Protein AF-A0A2D4PY45-F1 (afdb_monomer)

Structure (mmCIF, N/CA/C/O backbone):
data_AF-A0A2D4PY45-F1
#
_entry.id   AF-A0A2D4PY45-F1
#
loop_
_atom_site.group_PDB
_atom_site.id
_atom_site.type_symbol
_atom_site.label_atom_id
_atom_site.label_alt_id
_atom_site.label_comp_id
_atom_site.label_asym_id
_atom_site.label_entity_id
_atom_site.label_seq_id
_atom_site.pdbx_PDB_ins_code
_atom_site.Cartn_x
_atom_site.Cartn_y
_atom_site.Cartn_z
_atom_site.occupancy
_atom_site.B_iso_or_equiv
_atom_site.auth_seq_id
_atom_site.auth_comp_id
_atom_site.auth_asym_id
_atom_site.auth_atom_id
_atom_site.pdbx_PDB_model_num
ATOM 1 N N . ASN A 1 1 ? 11.231 24.209 23.387 1.00 45.59 1 ASN A N 1
ATOM 2 C CA . ASN A 1 1 ? 11.045 22.761 23.624 1.00 45.59 1 ASN A CA 1
ATOM 3 C C . ASN A 1 1 ? 9.564 22.475 23.765 1.00 45.59 1 ASN A C 1
ATOM 5 O O . ASN A 1 1 ? 9.036 22.602 24.857 1.00 45.59 1 ASN A O 1
ATOM 9 N N . GLY A 1 2 ? 8.871 22.221 22.654 1.00 57.28 2 GLY A N 1
ATOM 10 C CA . GLY A 1 2 ? 7.459 21.846 22.702 1.00 57.28 2 GLY A CA 1
ATOM 11 C C . GLY A 1 2 ? 7.360 20.362 23.017 1.00 57.28 2 GLY A C 1
ATOM 12 O O . GLY A 1 2 ? 7.650 19.548 22.144 1.00 57.28 2 GLY A O 1
ATOM 13 N N . GLU A 1 3 ? 7.011 20.011 24.252 1.00 57.41 3 GLU A N 1
ATOM 14 C CA . GLU A 1 3 ? 6.613 18.643 24.577 1.00 57.41 3 GLU A CA 1
ATOM 15 C C . GLU A 1 3 ? 5.430 18.253 23.690 1.00 57.41 3 GLU A C 1
ATOM 17 O O . GLU A 1 3 ? 4.360 18.866 23.728 1.00 57.41 3 GLU A O 1
ATOM 22 N N . ALA A 1 4 ? 5.627 17.242 22.849 1.00 71.75 4 ALA A N 1
ATOM 23 C CA . ALA A 1 4 ? 4.538 16.653 22.097 1.00 71.75 4 ALA A CA 1
ATOM 24 C C . ALA A 1 4 ? 3.629 15.900 23.080 1.00 71.75 4 ALA A C 1
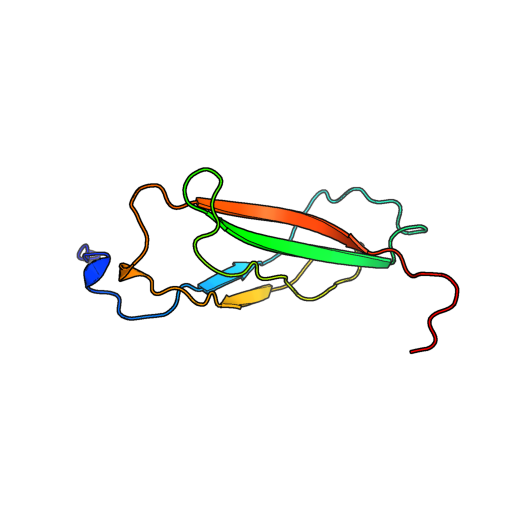ATOM 26 O O . ALA A 1 4 ? 3.960 14.807 23.533 1.00 71.75 4 ALA A O 1
ATOM 27 N N . SER A 1 5 ? 2.486 16.497 23.423 1.00 87.06 5 SER A N 1
ATOM 28 C CA . SER A 1 5 ? 1.434 15.827 24.189 1.00 87.06 5 SER A CA 1
ATOM 29 C C . SER A 1 5 ? 0.930 14.601 23.418 1.00 87.06 5 SER A C 1
ATOM 31 O O . SER A 1 5 ? 0.559 14.704 22.243 1.00 87.06 5 SER A O 1
ATOM 33 N N . ALA A 1 6 ? 0.937 13.433 24.066 1.00 91.62 6 ALA A N 1
ATOM 34 C CA . ALA A 1 6 ? 0.417 12.202 23.482 1.00 91.62 6 ALA A CA 1
ATOM 35 C C . ALA A 1 6 ? -1.102 12.312 23.262 1.00 91.62 6 ALA A C 1
ATOM 37 O O . ALA A 1 6 ? -1.839 12.752 24.143 1.00 91.62 6 ALA A O 1
ATOM 38 N N . LYS A 1 7 ? -1.579 11.886 22.087 1.00 94.00 7 LYS A N 1
ATOM 39 C CA . LYS A 1 7 ? -3.006 11.869 21.734 1.00 94.00 7 LYS A CA 1
ATOM 40 C C . LYS A 1 7 ? -3.494 10.438 21.542 1.00 94.00 7 LYS A C 1
ATOM 42 O O . LYS A 1 7 ? -2.776 9.606 20.993 1.00 94.00 7 LYS A O 1
ATOM 47 N N . SER A 1 8 ? -4.731 10.173 21.961 1.00 96.31 8 SER A N 1
ATOM 48 C CA . SER A 1 8 ? -5.404 8.902 21.679 1.00 96.31 8 SER A CA 1
ATOM 49 C C . SER A 1 8 ? -5.666 8.750 20.180 1.00 96.31 8 SER A C 1
ATOM 51 O O . SER A 1 8 ? -6.063 9.713 19.522 1.00 96.31 8 SER A O 1
ATOM 53 N N . LEU A 1 9 ? -5.508 7.530 19.658 1.00 97.38 9 LEU A N 1
ATOM 54 C CA . LEU A 1 9 ? -5.867 7.180 18.280 1.00 97.38 9 LEU A CA 1
ATOM 55 C C . LEU A 1 9 ? -7.339 7.512 17.983 1.00 97.38 9 LEU A C 1
ATOM 57 O O . LEU A 1 9 ? -7.652 8.039 16.919 1.00 97.38 9 LEU A O 1
ATOM 61 N N . TRP A 1 10 ? -8.225 7.288 18.959 1.00 97.75 10 TRP A N 1
ATOM 62 C CA . TRP A 1 10 ? -9.660 7.560 18.840 1.00 97.75 10 TRP A CA 1
ATOM 63 C C . TRP A 1 10 ? -10.011 9.047 18.728 1.00 97.75 10 TRP A C 1
ATOM 65 O O . TRP A 1 10 ? -11.129 9.383 18.356 1.00 97.75 10 TRP A O 1
ATOM 75 N N . ALA A 1 11 ? -9.068 9.952 19.005 1.00 97.56 11 ALA A N 1
ATOM 76 C CA . ALA A 1 11 ? -9.268 11.386 18.805 1.00 97.56 11 ALA A CA 1
ATOM 77 C C . ALA A 1 11 ? -8.981 11.841 17.357 1.00 97.56 11 ALA A C 1
ATOM 79 O O . ALA A 1 11 ? -9.134 13.022 17.045 1.00 97.56 11 ALA A O 1
ATOM 80 N N . ILE A 1 12 ? -8.525 10.942 16.475 1.00 97.38 12 ILE A N 1
ATOM 81 C CA . ILE A 1 12 ? -8.109 11.269 15.105 1.00 97.38 12 ILE A CA 1
ATOM 82 C C . ILE A 1 12 ? -9.238 10.936 14.124 1.00 97.38 12 ILE A C 1
ATOM 84 O O . ILE A 1 12 ? -9.340 9.816 13.631 1.00 97.38 12 ILE A O 1
ATOM 88 N N . ASN A 1 13 ? -10.067 11.933 13.807 1.00 97.62 13 ASN A N 1
ATOM 89 C CA . ASN A 1 13 ? -11.147 11.806 12.826 1.00 97.62 13 ASN A CA 1
ATOM 90 C C . ASN A 1 13 ? -10.656 12.113 11.399 1.00 97.62 13 ASN A C 1
ATOM 92 O O . ASN A 1 13 ? -10.857 13.209 10.875 1.00 97.62 13 ASN A O 1
ATOM 96 N N . SER A 1 14 ? -9.954 11.160 10.787 1.00 97.94 14 SER A N 1
ATOM 97 C CA . SER A 1 14 ? -9.488 11.266 9.401 1.00 97.94 14 SER A CA 1
ATOM 98 C C . SER A 1 14 ? -9.351 9.896 8.748 1.00 97.94 14 SER A C 1
ATOM 100 O O . SER A 1 14 ? -9.111 8.905 9.437 1.00 97.94 14 SER A O 1
ATOM 102 N N . HIS A 1 15 ? -9.400 9.860 7.418 1.00 98.12 15 HIS A N 1
ATOM 103 C CA . HIS A 1 15 ? -9.039 8.670 6.649 1.00 98.12 15 HIS A CA 1
ATOM 104 C C . HIS A 1 15 ? -7.549 8.354 6.789 1.00 98.12 15 HIS A C 1
ATOM 106 O O . HIS A 1 15 ? -6.704 9.254 6.870 1.00 98.12 15 HIS A O 1
ATOM 112 N N . LEU A 1 16 ? -7.224 7.064 6.804 1.00 98.62 16 LEU A N 1
ATOM 113 C CA . LEU A 1 16 ? -5.852 6.597 6.755 1.00 98.62 16 LEU A CA 1
ATOM 114 C C . LEU A 1 16 ? -5.243 6.966 5.400 1.00 98.62 16 LEU A C 1
ATOM 116 O O . LEU A 1 16 ? -5.799 6.682 4.339 1.00 98.62 16 LEU A O 1
ATOM 120 N N . ARG A 1 17 ? -4.054 7.568 5.440 1.00 98.50 17 ARG A N 1
ATOM 121 C CA . ARG A 1 17 ? -3.247 7.833 4.251 1.00 98.50 17 ARG A CA 1
ATOM 122 C C . ARG A 1 17 ? -1.794 7.456 4.485 1.00 98.50 17 ARG A C 1
ATOM 124 O O . ARG A 1 17 ? -1.248 7.717 5.555 1.00 98.50 17 ARG A O 1
ATOM 131 N N . ILE A 1 18 ? -1.158 6.869 3.477 1.00 98.81 18 ILE A N 1
ATOM 132 C CA . ILE A 1 18 ? 0.245 6.438 3.533 1.00 98.81 18 ILE A CA 1
ATOM 133 C C . ILE A 1 18 ? 0.946 6.925 2.272 1.00 98.81 18 ILE A C 1
ATOM 135 O O . ILE A 1 18 ? 0.436 6.742 1.169 1.00 98.81 18 ILE A O 1
ATOM 139 N N . LYS A 1 19 ? 2.114 7.559 2.428 1.00 98.75 19 LYS A N 1
ATOM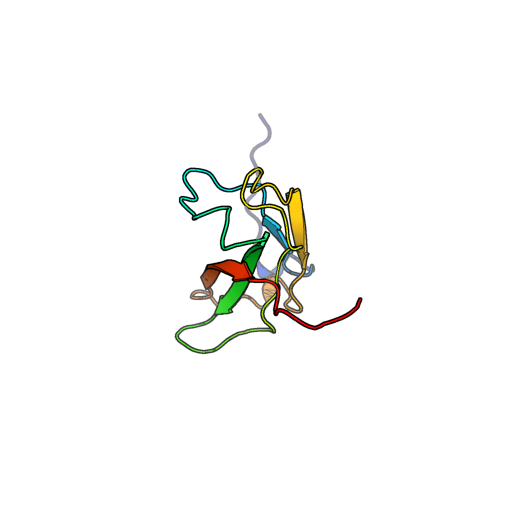 140 C CA . LYS A 1 19 ? 2.884 8.076 1.297 1.00 98.75 19 LYS A CA 1
ATOM 141 C C . LYS A 1 19 ? 3.924 7.064 0.831 1.00 98.75 19 LYS A C 1
ATOM 143 O O . LYS A 1 19 ? 4.810 6.701 1.602 1.00 98.75 19 LYS A O 1
ATOM 148 N N . ILE A 1 20 ? 3.862 6.667 -0.436 1.00 98.81 20 ILE A N 1
ATOM 149 C CA . ILE A 1 20 ? 4.901 5.855 -1.074 1.00 98.81 20 ILE A CA 1
ATOM 150 C C . ILE A 1 20 ? 5.886 6.797 -1.765 1.00 98.81 20 ILE A C 1
ATOM 152 O O . ILE A 1 20 ? 5.529 7.521 -2.693 1.00 98.81 20 ILE A O 1
ATOM 156 N N . LEU A 1 21 ? 7.132 6.826 -1.287 1.00 98.69 21 LEU A N 1
ATOM 157 C CA . LEU A 1 21 ? 8.155 7.754 -1.776 1.00 98.69 21 LEU A CA 1
ATOM 158 C C . LEU A 1 21 ? 8.891 7.190 -2.994 1.00 98.69 21 LEU A C 1
ATOM 160 O O . LEU A 1 21 ? 8.655 7.622 -4.123 1.00 98.69 21 LEU A O 1
ATOM 164 N N . CYS A 1 22 ? 9.784 6.233 -2.766 1.00 98.25 22 CYS A N 1
ATOM 165 C CA . CYS A 1 22 ? 10.611 5.593 -3.779 1.00 98.25 22 CYS A CA 1
ATOM 166 C C . CYS A 1 22 ? 11.081 4.213 -3.305 1.00 98.25 22 CYS A C 1
ATOM 168 O O . CYS A 1 22 ? 10.926 3.870 -2.133 1.00 98.25 22 CYS A O 1
ATOM 170 N N . ALA A 1 23 ? 11.674 3.445 -4.216 1.00 97.81 23 ALA A N 1
ATOM 171 C CA . ALA A 1 23 ? 12.388 2.216 -3.900 1.00 97.81 23 ALA A CA 1
ATOM 172 C C . ALA A 1 23 ? 13.824 2.283 -4.432 1.00 97.81 23 ALA A C 1
ATOM 174 O O . ALA A 1 23 ? 14.122 3.003 -5.383 1.00 97.81 23 ALA A O 1
ATOM 175 N N . THR A 1 24 ? 14.724 1.525 -3.822 1.00 95.69 24 THR A N 1
ATOM 176 C CA . THR A 1 24 ? 16.101 1.329 -4.287 1.00 95.69 24 THR A CA 1
ATOM 177 C C . THR A 1 24 ? 16.359 -0.165 -4.452 1.00 95.69 24 THR A C 1
ATOM 179 O O . THR A 1 24 ? 15.594 -0.984 -3.947 1.00 95.69 24 THR A O 1
ATOM 182 N N . TYR A 1 25 ? 17.408 -0.525 -5.196 1.00 94.19 25 TYR A N 1
ATOM 183 C CA . TYR A 1 25 ? 17.802 -1.925 -5.415 1.00 94.19 25 TYR A CA 1
ATOM 184 C C . TYR A 1 25 ? 16.705 -2.807 -6.049 1.00 94.19 25 TYR A C 1
ATOM 186 O O . TYR A 1 25 ? 16.618 -4.006 -5.789 1.00 94.19 25 TYR A O 1
ATOM 194 N N . VAL A 1 26 ? 15.874 -2.218 -6.918 1.00 92.19 26 VAL A N 1
ATOM 195 C CA . VAL A 1 26 ? 14.873 -2.945 -7.712 1.00 92.19 26 VAL A CA 1
ATOM 196 C C . VAL A 1 26 ? 15.549 -3.506 -8.964 1.00 92.19 26 VAL A C 1
ATOM 198 O O . VAL A 1 26 ? 15.642 -2.839 -9.993 1.00 92.19 26 VAL A O 1
ATOM 201 N N . ASN A 1 27 ? 16.048 -4.737 -8.866 1.00 89.25 27 ASN A N 1
ATOM 202 C CA . ASN A 1 27 ? 16.741 -5.407 -9.965 1.00 89.25 27 ASN A CA 1
ATOM 203 C C . ASN A 1 27 ? 15.732 -6.093 -10.891 1.00 89.25 27 ASN A C 1
ATOM 205 O O . ASN A 1 27 ? 15.212 -7.162 -10.576 1.00 89.25 27 ASN A O 1
ATOM 209 N N . VAL A 1 28 ? 15.457 -5.478 -12.040 1.00 86.56 28 VAL A N 1
ATOM 210 C CA . VAL A 1 28 ? 14.559 -6.025 -13.063 1.00 86.56 28 VAL A CA 1
ATOM 211 C C . VAL A 1 28 ? 15.207 -5.976 -14.442 1.00 86.56 28 VAL A C 1
ATOM 213 O O . VAL A 1 28 ? 15.976 -5.064 -14.746 1.00 86.56 28 VAL A O 1
ATOM 216 N N . ASN A 1 29 ? 14.880 -6.942 -15.305 1.00 85.44 29 ASN A N 1
ATOM 217 C CA . ASN A 1 29 ? 15.277 -6.873 -16.708 1.00 85.44 29 ASN A CA 1
ATOM 218 C C . ASN A 1 29 ? 14.428 -5.814 -17.428 1.00 85.44 29 ASN A C 1
ATOM 220 O O . ASN A 1 29 ? 13.278 -6.069 -17.785 1.00 85.44 29 ASN A O 1
ATOM 224 N N . ILE A 1 30 ? 15.005 -4.633 -17.660 1.00 80.06 30 ILE A N 1
ATOM 225 C CA . ILE A 1 30 ? 14.320 -3.487 -18.281 1.00 80.06 30 ILE A CA 1
ATOM 226 C C . ILE A 1 30 ? 13.832 -3.756 -19.713 1.00 80.06 30 ILE A C 1
ATOM 228 O O . ILE A 1 30 ? 12.993 -3.026 -20.221 1.00 80.06 30 ILE A O 1
ATOM 232 N N . ARG A 1 31 ? 14.330 -4.809 -20.378 1.00 80.50 31 ARG A N 1
ATOM 233 C CA . ARG A 1 31 ? 13.840 -5.217 -21.706 1.00 80.50 31 ARG A CA 1
ATOM 234 C C . ARG A 1 31 ? 12.489 -5.935 -21.651 1.00 80.50 31 ARG A C 1
ATOM 236 O O . ARG A 1 31 ? 11.805 -6.009 -22.665 1.00 80.50 31 ARG A O 1
ATOM 243 N N . ASP A 1 32 ? 12.139 -6.494 -20.494 1.00 81.19 32 ASP A N 1
ATOM 244 C CA . ASP A 1 32 ? 10.952 -7.330 -20.297 1.00 81.19 32 ASP A CA 1
ATOM 245 C C . ASP A 1 32 ? 9.859 -6.664 -19.458 1.00 81.19 32 ASP A C 1
ATOM 247 O O . ASP A 1 32 ? 8.720 -7.136 -19.470 1.00 81.19 32 ASP A O 1
ATOM 251 N N . ILE A 1 33 ? 10.204 -5.628 -18.691 1.00 81.50 33 ILE A N 1
ATOM 252 C CA . ILE A 1 33 ? 9.316 -4.962 -17.738 1.00 81.50 33 ILE A CA 1
ATOM 253 C C . ILE A 1 33 ? 9.243 -3.483 -18.091 1.00 81.50 33 ILE A C 1
ATOM 255 O O . ILE A 1 33 ? 10.224 -2.758 -17.945 1.00 81.50 33 ILE A O 1
ATOM 259 N N . ASP A 1 34 ? 8.053 -3.040 -18.489 1.00 82.31 34 ASP A N 1
ATOM 260 C CA . ASP A 1 34 ? 7.841 -1.658 -18.916 1.00 82.31 34 ASP A CA 1
ATOM 261 C C . ASP A 1 34 ? 7.644 -0.733 -17.715 1.00 82.31 34 ASP A C 1
ATOM 263 O O . ASP A 1 34 ? 8.218 0.355 -17.632 1.00 82.31 34 ASP A O 1
ATOM 267 N N . LYS A 1 35 ? 6.806 -1.157 -16.762 1.00 93.38 35 LYS A N 1
ATOM 268 C CA . LYS A 1 35 ? 6.448 -0.353 -15.593 1.00 93.38 35 LYS A CA 1
ATOM 269 C C . LYS A 1 35 ? 6.336 -1.208 -14.339 1.00 93.38 35 LYS A C 1
ATOM 271 O O . LYS A 1 35 ? 6.023 -2.397 -14.393 1.00 93.38 35 LYS A O 1
ATOM 276 N N . ILE A 1 36 ? 6.542 -0.569 -13.199 1.00 96.56 36 ILE A N 1
ATOM 277 C CA . ILE A 1 36 ? 6.350 -1.132 -11.864 1.00 96.56 36 ILE A CA 1
ATOM 278 C C . ILE A 1 36 ? 5.400 -0.249 -11.057 1.00 96.56 36 ILE A C 1
ATOM 280 O O . ILE A 1 36 ? 5.248 0.940 -11.332 1.00 96.56 36 ILE A O 1
ATOM 284 N N . TYR A 1 37 ? 4.766 -0.824 -10.047 1.00 98.19 37 TYR A N 1
ATOM 285 C CA . TYR A 1 37 ? 3.941 -0.103 -9.081 1.00 98.19 37 TYR A CA 1
ATOM 286 C C . TYR A 1 37 ? 4.050 -0.777 -7.713 1.00 98.19 37 TYR A 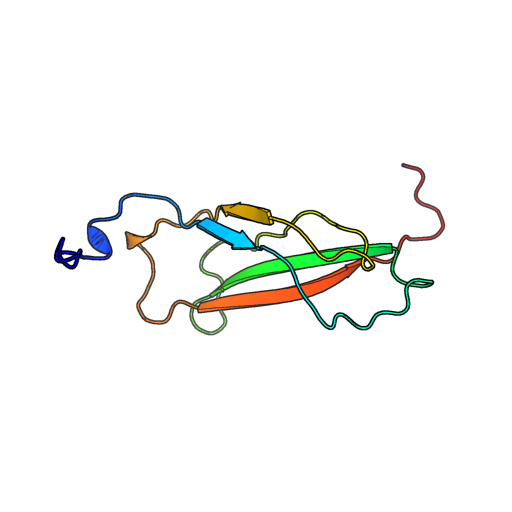C 1
ATOM 288 O O . TYR A 1 37 ? 4.530 -1.906 -7.609 1.00 98.19 37 TYR A O 1
ATOM 296 N N . VAL A 1 38 ? 3.612 -0.094 -6.662 1.00 98.75 38 VAL A N 1
ATOM 297 C CA . VAL A 1 38 ? 3.493 -0.671 -5.323 1.00 98.75 38 VAL A CA 1
ATOM 298 C C . VAL A 1 38 ? 2.026 -0.994 -5.085 1.00 98.75 38 VAL A C 1
ATOM 300 O O . VAL A 1 38 ? 1.182 -0.102 -5.130 1.00 98.75 38 VAL A O 1
ATOM 303 N N . ARG A 1 39 ? 1.726 -2.272 -4.845 1.00 98.75 39 ARG A N 1
ATOM 304 C CA . ARG A 1 39 ? 0.427 -2.711 -4.327 1.00 98.75 39 ARG A CA 1
ATOM 305 C C . ARG A 1 39 ? 0.469 -2.652 -2.812 1.00 98.75 39 ARG A C 1
ATOM 307 O O . ARG A 1 39 ? 1.406 -3.193 -2.226 1.00 98.75 39 ARG A O 1
ATOM 314 N N . THR A 1 40 ? -0.530 -2.044 -2.189 1.00 98.88 40 THR A N 1
ATOM 315 C CA . THR A 1 40 ? -0.665 -1.972 -0.733 1.00 98.88 40 THR A CA 1
ATOM 316 C C . THR A 1 40 ? -2.042 -2.444 -0.281 1.00 98.8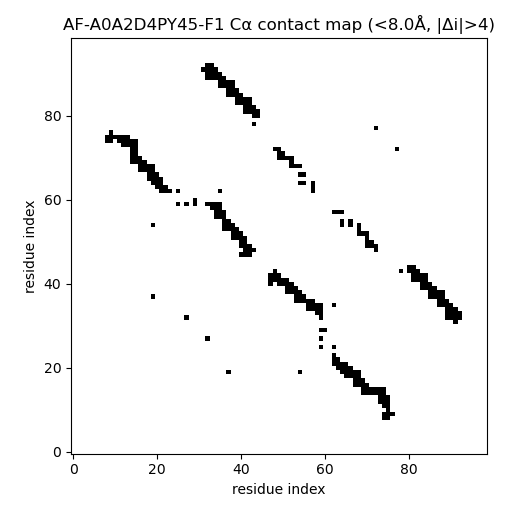8 40 THR A C 1
ATOM 318 O O . THR A 1 40 ? -3.019 -2.413 -1.028 1.00 98.88 40 THR A O 1
ATOM 321 N N . GLY A 1 41 ? -2.136 -2.884 0.967 1.00 98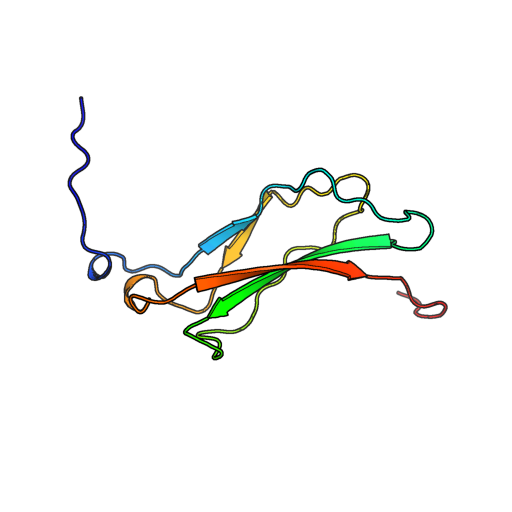.75 41 GLY A N 1
ATOM 322 C CA . GLY A 1 41 ? -3.405 -3.152 1.627 1.00 98.75 41 GLY A CA 1
ATOM 323 C C . GLY A 1 41 ? -3.247 -3.156 3.139 1.00 98.75 41 GLY A C 1
ATOM 324 O O . GLY A 1 41 ? -2.153 -3.393 3.657 1.00 98.75 41 GLY A O 1
ATOM 325 N N . ILE A 1 42 ? -4.342 -2.883 3.840 1.00 98.81 42 ILE A N 1
ATOM 326 C CA . ILE A 1 42 ? -4.397 -2.906 5.302 1.00 98.81 42 ILE A CA 1
ATOM 327 C C . ILE A 1 42 ? -5.084 -4.200 5.725 1.00 98.81 42 ILE A C 1
ATOM 329 O O . ILE A 1 42 ? -6.196 -4.473 5.283 1.00 98.81 42 ILE A O 1
ATOM 333 N N . TYR A 1 43 ? -4.422 -4.997 6.561 1.00 98.81 43 TYR A N 1
ATOM 334 C CA . TYR A 1 43 ? -4.869 -6.341 6.929 1.00 98.81 43 TYR A CA 1
ATOM 335 C C . TYR A 1 43 ? -4.921 -6.539 8.440 1.00 98.81 43 TYR A C 1
ATOM 337 O O . TYR A 1 43 ? -4.094 -6.001 9.179 1.00 98.81 43 TYR A O 1
ATOM 345 N N . HIS A 1 44 ? -5.826 -7.405 8.885 1.00 98.56 44 HIS A N 1
ATOM 346 C CA . HIS A 1 44 ? -5.839 -7.979 10.226 1.00 98.56 44 HIS A CA 1
ATOM 347 C C . HIS A 1 44 ? -5.790 -9.505 10.113 1.00 98.56 44 HIS A C 1
ATOM 349 O O . HIS A 1 44 ? -6.732 -10.146 9.652 1.00 98.56 44 HIS A O 1
ATOM 355 N N . GLY A 1 45 ? -4.660 -10.107 10.492 1.00 97.44 45 GLY A N 1
ATOM 356 C CA . GLY A 1 45 ? -4.408 -11.502 10.126 1.00 97.44 45 GLY A CA 1
ATOM 357 C C . GLY A 1 45 ? -4.376 -11.660 8.600 1.00 97.44 45 GLY A C 1
ATOM 358 O O . GLY A 1 45 ? -3.644 -10.922 7.937 1.00 97.44 45 GLY A O 1
ATOM 359 N N . GLY A 1 46 ? -5.133 -12.615 8.060 1.00 97.56 46 GLY A N 1
ATOM 360 C CA . GLY A 1 46 ? -5.256 -12.848 6.614 1.00 97.56 46 GLY A CA 1
ATOM 361 C C . GLY A 1 46 ? -6.315 -11.994 5.910 1.00 97.56 46 GLY A C 1
ATOM 362 O O . GLY A 1 46 ? -6.323 -11.954 4.685 1.00 97.56 46 GLY A O 1
ATOM 363 N N . GLU A 1 47 ? -7.164 -11.288 6.661 1.00 98.38 47 GLU A N 1
ATOM 364 C CA . GLU A 1 47 ? -8.327 -10.586 6.113 1.00 98.38 47 GLU A CA 1
ATOM 365 C C . GLU A 1 47 ? -8.016 -9.106 5.832 1.00 98.38 47 GLU A C 1
ATOM 367 O O . GLU A 1 47 ? -7.427 -8.432 6.692 1.00 98.38 47 GLU A O 1
ATOM 372 N N . PRO A 1 48 ? -8.386 -8.572 4.654 1.00 98.31 48 PRO A N 1
ATOM 373 C CA . PRO A 1 48 ? -8.266 -7.149 4.366 1.00 98.31 48 PRO A CA 1
ATOM 374 C C . PRO A 1 48 ? -9.307 -6.347 5.161 1.00 98.31 48 PRO A C 1
ATOM 376 O O . PRO A 1 48 ? -10.463 -6.741 5.269 1.00 98.31 48 PRO A O 1
ATOM 379 N N . LEU A 1 49 ? -8.901 -5.196 5.698 1.00 98.50 49 LEU A N 1
ATOM 380 C CA . LEU A 1 49 ? -9.792 -4.262 6.403 1.00 98.50 49 LEU A CA 1
ATOM 381 C C . LEU A 1 49 ? -10.458 -3.246 5.459 1.00 98.50 49 LEU A C 1
ATOM 383 O O . LEU A 1 49 ? -11.440 -2.617 5.831 1.00 98.50 49 LEU A O 1
ATOM 387 N N . CYS A 1 50 ? -9.904 -3.067 4.260 1.00 98.19 50 CYS A N 1
ATOM 388 C CA . CYS A 1 50 ? -10.418 -2.224 3.180 1.00 98.19 50 CYS A CA 1
ATOM 389 C C . CYS A 1 50 ? -9.814 -2.683 1.840 1.00 98.19 50 CYS A C 1
ATOM 391 O O . CYS A 1 50 ? -8.914 -3.535 1.811 1.00 98.19 50 CYS A O 1
ATOM 393 N N . ASP A 1 51 ? -10.285 -2.106 0.733 1.00 98.50 51 ASP A N 1
ATOM 394 C CA . ASP A 1 51 ? -9.753 -2.400 -0.595 1.00 98.50 51 ASP A CA 1
ATOM 395 C C . ASP A 1 51 ? -8.250 -2.107 -0.697 1.00 98.50 51 ASP A C 1
ATOM 397 O O . ASP A 1 51 ? -7.695 -1.193 -0.081 1.00 98.50 51 ASP A O 1
ATOM 401 N N . ASN A 1 52 ? -7.557 -2.918 -1.496 1.00 98.56 52 ASN A N 1
ATOM 402 C CA . ASN A 1 52 ? -6.147 -2.685 -1.783 1.00 98.56 52 ASN A CA 1
ATOM 403 C C . ASN A 1 52 ? -5.987 -1.456 -2.677 1.00 98.56 52 ASN A C 1
ATOM 405 O O . ASN A 1 52 ? -6.725 -1.278 -3.645 1.00 98.56 52 ASN A O 1
ATOM 409 N N . VAL A 1 53 ? -4.952 -0.668 -2.406 1.00 98.75 53 VAL A N 1
ATOM 410 C CA . VAL A 1 53 ? -4.654 0.552 -3.151 1.00 98.75 53 VAL A CA 1
ATOM 411 C C . VAL A 1 53 ? -3.322 0.365 -3.868 1.00 98.75 53 VAL A C 1
ATOM 413 O O . VAL A 1 53 ? -2.365 -0.177 -3.319 1.00 98.75 53 VAL A O 1
ATOM 416 N N . ASN A 1 54 ? -3.258 0.772 -5.130 1.00 98.75 54 ASN A N 1
ATOM 417 C CA . ASN A 1 54 ? -2.032 0.718 -5.919 1.00 98.75 54 ASN A CA 1
ATOM 418 C C . ASN A 1 54 ? -1.513 2.133 -6.140 1.00 98.75 54 ASN A C 1
ATOM 420 O O . ASN A 1 54 ? -2.304 3.051 -6.340 1.00 98.75 54 ASN A O 1
ATOM 424 N N . THR A 1 55 ? -0.195 2.287 -6.185 1.00 98.81 55 THR A N 1
ATOM 425 C CA . THR A 1 55 ? 0.405 3.502 -6.737 1.00 98.81 55 THR A CA 1
ATOM 426 C C . THR A 1 55 ? 0.273 3.557 -8.259 1.00 98.81 55 THR A C 1
ATOM 428 O O . THR A 1 55 ? -0.020 2.559 -8.930 1.00 98.81 55 THR A O 1
ATOM 431 N N . GLN A 1 56 ? 0.579 4.723 -8.823 1.00 98.06 56 GLN A N 1
ATOM 432 C CA . GLN A 1 56 ? 0.789 4.889 -10.254 1.00 98.06 56 GLN A CA 1
ATOM 433 C C . GLN A 1 56 ? 1.891 3.959 -10.776 1.00 98.06 56 GLN A C 1
ATOM 435 O O . GLN A 1 56 ? 2.879 3.641 -10.105 1.00 98.06 56 GLN A O 1
ATOM 440 N N . ARG A 1 57 ? 1.743 3.546 -12.035 1.00 97.44 57 ARG A N 1
ATOM 441 C CA . ARG A 1 57 ? 2.760 2.761 -12.738 1.00 97.44 57 ARG A CA 1
ATOM 442 C C . ARG A 1 57 ? 3.888 3.680 -13.202 1.00 97.44 57 ARG A C 1
ATOM 444 O O . ARG A 1 57 ? 3.648 4.575 -14.009 1.00 97.44 57 ARG A O 1
ATOM 451 N N . VAL A 1 58 ? 5.113 3.415 -12.759 1.00 96.06 58 VAL A N 1
ATOM 452 C CA . VAL A 1 58 ? 6.311 4.203 -13.096 1.00 96.06 58 VAL A CA 1
ATOM 453 C C . VAL A 1 58 ? 7.348 3.345 -13.826 1.00 96.06 58 VAL A C 1
ATOM 455 O O . VAL A 1 58 ? 7.339 2.121 -13.663 1.00 96.06 58 VAL A O 1
ATOM 458 N N . PRO A 1 59 ? 8.243 3.935 -14.637 1.00 93.69 59 PRO A N 1
ATOM 459 C CA . PRO A 1 59 ? 9.340 3.195 -15.256 1.00 93.69 59 PRO A CA 1
ATOM 460 C C . PRO A 1 59 ? 10.245 2.556 -14.201 1.00 93.69 59 PRO A C 1
ATOM 462 O O . PRO A 1 59 ? 10.587 3.187 -13.199 1.00 93.69 59 PRO A O 1
ATOM 465 N N . CYS A 1 60 ? 10.698 1.324 -14.433 1.00 92.06 60 CYS A N 1
ATOM 466 C CA . CYS A 1 60 ? 11.551 0.631 -13.466 1.00 92.06 60 CYS A CA 1
ATOM 467 C C . CYS A 1 60 ? 12.952 1.243 -13.308 1.00 92.06 60 CYS A C 1
ATOM 469 O O . CYS A 1 60 ? 13.598 1.019 -12.290 1.00 92.06 60 CYS A O 1
ATOM 471 N N . SER A 1 61 ? 13.408 2.041 -14.279 1.00 91.62 61 SER A N 1
ATOM 472 C CA . SER A 1 61 ? 14.654 2.813 -14.195 1.00 91.62 61 SER A CA 1
ATOM 473 C C . SER A 1 61 ? 14.583 3.981 -13.205 1.00 91.62 61 SER A C 1
ATOM 475 O O . SER A 1 61 ? 15.624 4.465 -12.767 1.00 91.62 61 SER A O 1
ATOM 477 N N . ASN A 1 62 ? 13.379 4.436 -12.838 1.00 94.44 62 ASN A N 1
ATOM 478 C CA . ASN A 1 62 ? 13.169 5.517 -11.877 1.00 94.44 62 ASN A CA 1
ATOM 479 C C . ASN A 1 62 ? 11.996 5.189 -10.927 1.00 94.44 62 ASN A C 1
ATOM 481 O O . ASN A 1 62 ? 10.916 5.769 -11.063 1.00 94.44 62 ASN A O 1
ATOM 485 N N . PRO A 1 63 ? 12.188 4.263 -9.966 1.00 96.44 63 PRO A N 1
ATOM 486 C CA . PRO A 1 63 ? 11.170 3.803 -9.012 1.00 96.44 63 PRO A CA 1
ATOM 487 C C . PRO A 1 63 ? 10.809 4.883 -7.970 1.00 96.44 63 PRO A C 1
ATOM 489 O O . PRO A 1 63 ? 11.134 4.770 -6.785 1.00 96.44 63 PRO A O 1
ATOM 492 N N . ARG A 1 64 ? 10.165 5.968 -8.404 1.00 98.12 64 ARG A N 1
ATOM 493 C CA . ARG A 1 64 ? 9.740 7.100 -7.569 1.00 98.12 64 ARG A CA 1
ATOM 494 C C . ARG A 1 64 ? 8.263 7.390 -7.803 1.00 98.12 64 ARG A C 1
ATOM 496 O O . ARG A 1 64 ? 7.869 7.636 -8.935 1.00 98.12 64 ARG A O 1
ATOM 503 N N . TRP A 1 65 ? 7.483 7.413 -6.727 1.00 98.56 65 TRP A N 1
ATOM 504 C CA . TRP A 1 65 ? 6.038 7.666 -6.755 1.00 98.56 65 TRP A CA 1
ATOM 505 C C . TRP A 1 65 ? 5.684 9.000 -6.106 1.00 98.56 65 TRP A C 1
ATOM 507 O O . TRP A 1 65 ? 4.950 9.791 -6.685 1.00 98.56 65 TRP A O 1
ATOM 517 N N . ASN A 1 66 ? 6.243 9.279 -4.922 1.00 98.38 66 ASN A N 1
ATOM 518 C CA . ASN A 1 66 ? 5.906 10.455 -4.113 1.00 98.38 66 ASN A CA 1
ATOM 519 C C . ASN A 1 66 ? 4.382 10.658 -3.944 1.00 98.38 66 ASN A C 1
ATOM 521 O O . ASN A 1 66 ? 3.891 11.786 -3.906 1.00 98.38 66 ASN A O 1
ATOM 525 N N . GLU A 1 67 ? 3.645 9.558 -3.820 1.00 98.69 67 GLU A N 1
ATOM 526 C CA . GLU A 1 67 ? 2.188 9.508 -3.933 1.00 98.69 67 GLU A CA 1
ATOM 527 C C . GLU A 1 67 ? 1.552 9.230 -2.570 1.00 98.69 67 GLU A C 1
ATOM 529 O O . GLU A 1 67 ? 2.000 8.340 -1.845 1.00 98.69 67 GLU A O 1
ATOM 534 N N . TRP A 1 68 ? 0.518 9.994 -2.210 1.00 98.75 68 TRP A N 1
ATOM 535 C CA . TRP A 1 68 ? -0.328 9.693 -1.055 1.00 98.75 68 TRP A CA 1
ATOM 536 C C . TRP A 1 68 ? -1.423 8.714 -1.469 1.00 98.75 68 TRP A C 1
ATOM 538 O O . TRP A 1 68 ? -2.289 9.069 -2.261 1.00 98.75 68 TRP A O 1
ATOM 548 N N . LEU A 1 69 ? -1.404 7.513 -0.895 1.00 98.81 69 LEU A N 1
ATOM 549 C CA . LEU A 1 69 ? -2.485 6.544 -1.027 1.00 98.81 69 LEU A CA 1
ATOM 550 C C . LEU A 1 69 ? -3.489 6.772 0.099 1.00 98.81 69 LEU A C 1
ATOM 552 O O . LEU A 1 69 ? -3.099 6.744 1.270 1.00 98.81 69 LEU A O 1
ATOM 556 N N . GLN A 1 70 ? -4.749 7.009 -0.255 1.00 98.50 70 GLN A N 1
ATOM 557 C CA . GLN A 1 70 ? -5.865 7.083 0.683 1.00 98.50 70 GLN A CA 1
ATOM 558 C C . GLN A 1 70 ? -6.564 5.728 0.739 1.00 98.50 70 GLN A C 1
ATOM 560 O O . GLN A 1 70 ? -6.817 5.125 -0.300 1.00 98.50 70 GLN A O 1
ATOM 565 N N . TYR A 1 71 ? -6.862 5.267 1.949 1.00 98.56 71 TYR A N 1
ATOM 566 C CA . TYR A 1 71 ? -7.603 4.038 2.192 1.00 98.56 71 TYR A CA 1
ATOM 567 C C . TYR A 1 71 ? -8.996 4.403 2.697 1.00 98.56 71 TYR A C 1
ATOM 569 O O . TYR A 1 71 ? -9.133 5.320 3.511 1.00 98.56 71 TYR A O 1
ATOM 577 N N . GLU A 1 72 ? -10.008 3.658 2.258 1.00 97.56 72 GLU A N 1
ATOM 578 C CA . GLU A 1 72 ? -11.387 3.758 2.750 1.00 97.56 72 GLU A CA 1
ATOM 579 C C . GLU A 1 72 ? -11.491 3.133 4.154 1.00 97.56 72 GLU A C 1
ATOM 581 O O . GLU A 1 72 ? -12.121 2.102 4.371 1.00 97.56 72 GLU A O 1
ATOM 586 N N . MET A 1 73 ? -10.760 3.719 5.105 1.00 96.88 73 MET A N 1
ATOM 587 C CA . MET A 1 73 ? -10.675 3.309 6.501 1.00 96.88 73 MET A CA 1
ATOM 588 C C . MET A 1 73 ? -10.326 4.521 7.364 1.00 96.88 73 MET A C 1
ATOM 590 O O . MET A 1 73 ? -9.367 5.245 7.075 1.00 96.88 73 MET A O 1
ATOM 594 N N . LEU A 1 74 ? -11.069 4.737 8.447 1.00 98.31 74 LEU A N 1
ATOM 595 C CA . LEU A 1 74 ? -10.779 5.805 9.397 1.00 98.31 74 LEU A CA 1
ATOM 596 C C . LEU A 1 74 ? -9.682 5.377 10.372 1.00 98.31 74 LEU A C 1
ATOM 598 O O . LEU A 1 74 ? -9.563 4.215 10.754 1.00 98.31 74 LEU A O 1
ATOM 602 N N . VAL A 1 75 ? -8.853 6.336 10.784 1.00 98.44 75 VAL A N 1
ATOM 603 C CA . VAL A 1 75 ? -7.706 6.074 11.668 1.00 98.44 75 VAL A CA 1
ATOM 604 C C . VAL A 1 75 ? -8.152 5.511 13.019 1.00 98.44 75 VAL A C 1
ATOM 606 O O . VAL A 1 75 ? -7.486 4.629 13.560 1.00 98.44 75 VAL A O 1
ATOM 609 N N . TYR A 1 76 ? -9.276 5.984 13.556 1.00 98.00 76 TYR A N 1
ATOM 610 C CA . TYR A 1 76 ? -9.794 5.513 14.839 1.00 98.00 76 TYR A CA 1
ATOM 611 C C . TYR A 1 76 ? -10.353 4.080 14.796 1.00 98.00 76 TYR A C 1
ATOM 613 O O . TYR A 1 76 ? -10.450 3.459 15.853 1.00 98.00 76 TYR A O 1
ATOM 621 N N . ASP A 1 77 ? -10.660 3.546 13.607 1.00 98.19 77 ASP A N 1
ATOM 622 C CA . ASP A 1 77 ? -11.162 2.179 13.410 1.00 98.19 77 ASP A CA 1
ATOM 623 C C . A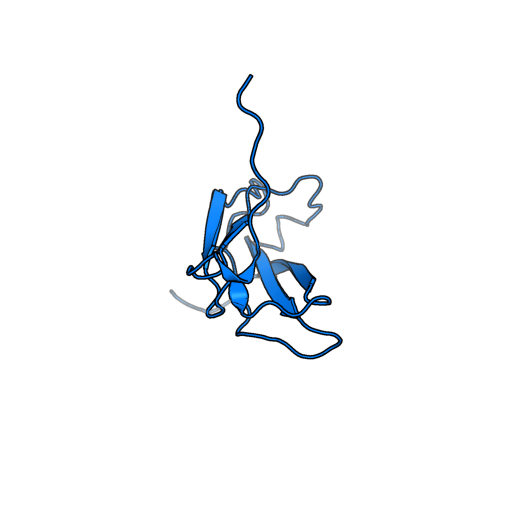SP A 1 77 ? -10.036 1.140 13.286 1.00 98.19 77 ASP A C 1
ATOM 625 O O . ASP A 1 77 ? -10.302 -0.055 13.155 1.00 98.19 77 ASP A O 1
ATOM 629 N N . LEU A 1 78 ? -8.763 1.558 13.314 1.00 98.31 78 LEU A N 1
ATOM 630 C CA . LEU A 1 78 ? -7.634 0.636 13.190 1.00 98.31 78 LEU A CA 1
ATOM 631 C C . LEU A 1 78 ? -7.558 -0.316 14.397 1.00 98.31 78 LEU A C 1
ATOM 633 O O . LEU A 1 78 ? -7.261 0.127 15.514 1.00 98.31 78 LEU A O 1
ATOM 637 N N . PRO A 1 79 ? -7.735 -1.638 14.202 1.00 98.19 79 PRO A N 1
ATOM 638 C CA . PRO A 1 79 ? -7.554 -2.593 15.281 1.00 98.19 79 PRO A CA 1
ATOM 639 C C . PRO A 1 79 ? -6.079 -2.673 15.680 1.00 98.19 79 PRO A C 1
ATOM 641 O O . PRO A 1 79 ? -5.169 -2.448 14.878 1.00 98.19 79 PRO A O 1
ATOM 644 N N . ARG A 1 80 ? -5.820 -3.080 16.927 1.00 98.12 80 ARG A N 1
ATOM 645 C CA . ARG A 1 80 ? -4.467 -3.095 17.508 1.00 98.12 80 ARG A CA 1
ATOM 646 C C . ARG A 1 80 ? -3.441 -3.907 16.702 1.00 98.12 80 ARG A C 1
ATOM 648 O O . ARG A 1 80 ? -2.253 -3.587 16.764 1.00 98.12 80 ARG A O 1
ATOM 655 N N . ALA A 1 81 ? -3.882 -4.941 15.986 1.00 98.38 81 ALA A N 1
ATOM 656 C CA . ALA A 1 81 ? -3.043 -5.818 15.168 1.00 98.38 81 ALA A CA 1
ATOM 657 C C . ALA A 1 81 ? -3.161 -5.554 13.650 1.00 98.38 81 ALA A C 1
ATOM 659 O O . ALA A 1 81 ? -2.789 -6.417 12.852 1.00 98.38 81 ALA A O 1
ATOM 660 N N . ALA A 1 82 ? -3.676 -4.389 13.236 1.00 98.56 82 ALA A N 1
ATOM 661 C CA . ALA A 1 82 ? -3.667 -3.974 11.835 1.00 98.56 82 ALA A CA 1
ATOM 662 C C . ALA A 1 82 ? -2.231 -3.876 11.293 1.00 98.56 82 ALA A C 1
ATOM 664 O O . ALA A 1 82 ? -1.316 -3.419 11.982 1.00 98.56 82 ALA A O 1
ATOM 665 N N . ARG A 1 83 ? -2.032 -4.292 10.042 1.00 98.69 83 ARG A N 1
ATOM 666 C CA . ARG A 1 83 ? -0.736 -4.284 9.357 1.00 98.69 83 ARG A CA 1
ATOM 667 C C . ARG A 1 83 ? -0.875 -3.683 7.968 1.00 98.69 83 ARG A C 1
ATOM 669 O O . ARG A 1 83 ? -1.814 -4.002 7.246 1.00 98.69 83 ARG A O 1
ATOM 676 N N . LEU A 1 84 ? 0.107 -2.876 7.578 1.00 98.81 84 LEU A N 1
ATOM 677 C CA . LEU A 1 84 ? 0.344 -2.549 6.177 1.00 98.81 84 LEU A CA 1
ATOM 678 C C . LEU A 1 84 ? 1.047 -3.737 5.511 1.00 98.81 84 LEU A C 1
ATOM 680 O O . LEU A 1 84 ? 2.148 -4.112 5.912 1.00 98.81 84 LEU A O 1
ATOM 684 N N . CYS A 1 85 ? 0.435 -4.293 4.473 1.00 98.75 85 CYS A N 1
ATOM 685 C CA . CYS A 1 85 ? 1.038 -5.283 3.589 1.00 98.75 85 CYS A CA 1
ATOM 686 C C . CYS A 1 85 ? 1.308 -4.623 2.236 1.00 98.75 85 CYS A C 1
ATOM 688 O O . CYS A 1 85 ? 0.434 -3.939 1.703 1.00 98.75 85 CYS A O 1
ATOM 690 N N . LEU A 1 86 ? 2.505 -4.808 1.676 1.00 98.81 86 LEU A N 1
ATOM 691 C CA . LEU A 1 86 ? 2.871 -4.202 0.396 1.00 98.81 86 LEU A CA 1
ATOM 692 C C . LEU A 1 86 ? 3.810 -5.076 -0.435 1.00 98.81 86 LEU A C 1
ATOM 694 O O . LEU A 1 86 ? 4.553 -5.893 0.105 1.00 98.81 86 LEU A O 1
ATOM 698 N N . SER A 1 87 ? 3.792 -4.868 -1.751 1.00 98.56 87 SER A N 1
ATOM 699 C CA . SER A 1 87 ? 4.705 -5.507 -2.702 1.00 98.56 87 SER A CA 1
ATOM 700 C C . SER A 1 87 ? 4.988 -4.595 -3.895 1.00 98.56 87 SER A C 1
ATOM 702 O O . SER A 1 87 ? 4.077 -3.940 -4.403 1.00 98.56 87 SER A O 1
ATOM 704 N N . ILE A 1 88 ? 6.227 -4.599 -4.392 1.00 97.88 88 ILE A N 1
ATOM 705 C CA . ILE A 1 88 ? 6.552 -4.014 -5.699 1.00 97.88 88 ILE A CA 1
ATOM 706 C C . ILE A 1 88 ? 6.162 -5.033 -6.772 1.00 97.88 88 ILE A C 1
ATOM 708 O O . ILE A 1 88 ? 6.647 -6.163 -6.771 1.00 97.88 88 ILE A O 1
ATOM 712 N N . CYS A 1 89 ? 5.280 -4.634 -7.681 1.00 96.81 89 CYS A N 1
ATOM 713 C CA . CYS A 1 89 ? 4.763 -5.466 -8.759 1.00 96.81 89 CYS A CA 1
ATOM 714 C C . CYS A 1 89 ? 5.263 -4.948 -10.111 1.00 96.81 89 CYS A C 1
ATOM 716 O O . CYS A 1 89 ? 5.337 -3.738 -10.328 1.00 96.81 89 CYS A O 1
ATOM 718 N N . SER A 1 90 ? 5.570 -5.856 -11.039 1.00 93.88 90 SER A N 1
ATOM 719 C CA . SER A 1 90 ? 5.901 -5.525 -12.426 1.00 93.88 90 SER A CA 1
ATOM 720 C C . SER A 1 90 ? 4.692 -5.695 -13.343 1.00 93.88 90 SER A C 1
ATOM 722 O O . SER A 1 90 ? 3.847 -6.566 -13.144 1.00 93.88 90 SER A O 1
ATOM 724 N N . VAL A 1 91 ? 4.613 -4.853 -14.371 1.00 90.00 91 VAL A N 1
ATOM 725 C CA . VAL A 1 91 ? 3.635 -4.961 -15.455 1.00 90.00 91 VAL A CA 1
ATOM 726 C C . VAL A 1 91 ? 4.400 -5.058 -16.766 1.00 90.00 91 VAL A C 1
ATOM 728 O O . VAL A 1 91 ? 5.195 -4.178 -17.099 1.00 90.00 91 VAL A O 1
ATOM 731 N N . LYS A 1 92 ? 4.142 -6.133 -17.510 1.00 84.69 92 LYS A N 1
ATOM 732 C CA . LYS A 1 92 ? 4.665 -6.350 -18.860 1.00 84.69 92 LYS A CA 1
ATOM 733 C C . LYS A 1 92 ? 3.594 -5.970 -19.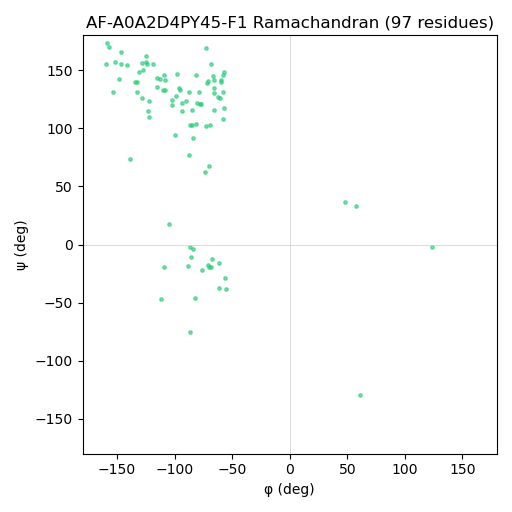879 1.00 84.69 92 LYS A C 1
ATOM 735 O O . LYS A 1 92 ? 2.467 -6.463 -19.783 1.00 84.69 92 LYS A O 1
ATOM 740 N N . GLY A 1 93 ? 3.924 -5.113 -20.842 1.00 71.38 93 GLY A N 1
ATOM 741 C CA . GLY A 1 93 ? 3.052 -4.810 -21.968 1.00 71.38 93 GLY A CA 1
ATOM 742 C C . GLY A 1 93 ? 2.707 -6.083 -22.740 1.00 71.38 93 GLY A C 1
ATOM 743 O O . GLY A 1 93 ? 3.574 -6.899 -23.064 1.00 71.38 93 GLY A O 1
ATOM 744 N N . ARG A 1 94 ? 1.419 -6.291 -23.026 1.00 69.69 94 ARG A N 1
ATOM 745 C CA . ARG A 1 94 ? 0.988 -7.377 -23.914 1.00 69.69 94 ARG A CA 1
ATOM 746 C C . ARG A 1 94 ? 1.214 -6.933 -25.359 1.00 69.69 94 ARG A C 1
ATOM 748 O O . ARG A 1 94 ? 0.756 -5.860 -25.743 1.00 69.69 94 ARG A O 1
ATOM 755 N N . LYS A 1 95 ? 1.854 -7.774 -26.181 1.00 54.59 95 LYS A N 1
ATOM 756 C CA . LYS A 1 95 ? 1.845 -7.600 -27.644 1.00 54.59 95 LYS A CA 1
ATOM 757 C C . LYS A 1 95 ? 0.384 -7.614 -28.119 1.00 54.59 95 LYS A C 1
ATOM 759 O O . LYS A 1 95 ? -0.237 -8.670 -28.097 1.00 54.59 95 LYS A O 1
ATOM 764 N N . GLY A 1 96 ? -0.155 -6.459 -28.520 1.00 57.41 96 GLY A N 1
ATOM 765 C CA . GLY A 1 96 ? -1.432 -6.365 -29.243 1.00 57.41 96 GLY A CA 1
ATOM 766 C C . GLY A 1 96 ? -2.539 -5.491 -28.643 1.00 57.41 96 GLY A C 1
ATOM 767 O O . GLY A 1 96 ? -3.576 -5.362 -29.283 1.00 57.41 96 GLY A O 1
ATOM 768 N N . ALA A 1 97 ? -2.361 -4.862 -27.479 1.00 49.97 97 ALA A N 1
ATOM 769 C CA . ALA A 1 97 ? -3.323 -3.859 -27.015 1.00 49.97 97 ALA A CA 1
ATOM 770 C C . ALA A 1 97 ? -2.949 -2.491 -27.607 1.00 49.97 97 ALA A C 1
ATOM 772 O O . ALA A 1 97 ? -1.976 -1.880 -27.170 1.00 49.97 97 ALA A O 1
ATOM 773 N N . LYS A 1 98 ? -3.681 -2.051 -28.638 1.00 44.22 98 LYS A N 1
ATOM 774 C CA . LYS A 1 98 ? -3.719 -0.633 -29.020 1.00 44.22 98 LYS A CA 1
ATOM 775 C C . LYS A 1 98 ? -4.315 0.141 -27.841 1.00 44.22 98 LYS A C 1
ATOM 777 O O . LYS A 1 98 ? -5.360 -0.269 -27.337 1.00 44.22 98 LYS A O 1
ATOM 782 N N . GLU A 1 99 ? -3.609 1.175 -27.398 1.00 46.44 99 GLU A N 1
ATOM 783 C CA . GLU A 1 99 ? -4.165 2.230 -26.541 1.00 46.44 99 GLU A CA 1
ATOM 784 C C . GLU A 1 99 ? -5.182 3.058 -27.339 1.00 46.44 99 GLU A C 1
ATOM 786 O O . GLU A 1 99 ? -4.957 3.230 -28.564 1.00 46.44 99 GLU A O 1
#

Secondary structure (DSSP, 8-state):
--------GGG--SEEEEEEEE-S-----TTT--EEEEEEEEEETTEESS--EEPPPEETTS-EEEEEEEEEEEGGG--TTEEEEEEEEEEPPPTT---

Mean predicted aligned error: 5.74 Å

Sequence (99 aa):
NGEASAKSLWAINSHLRIKILCATYVNVNIRDIDKIYVRTGIYHGGEPLCDNVNTQRVPCSNPRWNEWLQYEMLVY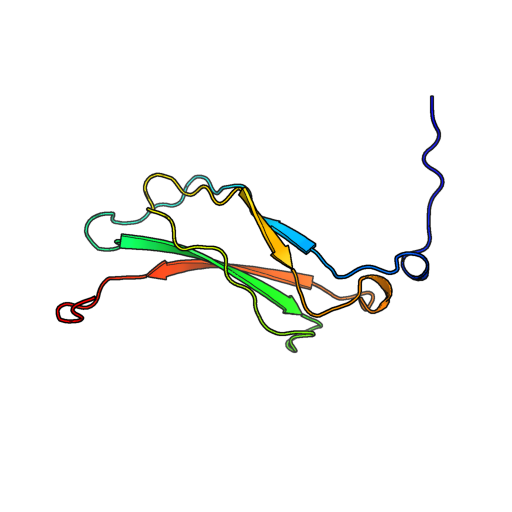DLPRAARLCLSICSVKGRKGAKE

InterPro domains:
  IPR002420 C2 phosphatidylinositol 3-kinase-type domain [PF00792] (33-96)
  IPR002420 C2 phosphatidylinositol 3-kinase-type domain [PS51547] (12-99)
  IPR002420 C2 phosphatidylinositol 3-kinase-type domain [SM00142] (4-98)
  IPR035892 C2 domain superfamily [G3DSA:2.60.40.150] (9-99)
  IPR035892 C2 domain superfamily [SSF49562] (13-92)

Organism: Micrurus surinamensis (NCBI:txid129470)

Solvent-accessible surface area (backbone atoms only — not comparable to full-atom values): 6281 Å² total; per-residue (Å²): 136,82,79,80,77,88,74,64,60,76,75,42,92,43,65,37,67,50,73,46,50,66,66,75,92,74,86,69,64,71,92,68,37,60,28,27,28,44,43,33,33,43,25,48,84,94,44,68,75,40,76,69,47,66,55,74,75,30,46,59,94,54,48,59,65,71,39,76,47,74,43,86,43,48,48,47,72,59,56,97,69,55,40,83,46,74,46,84,44,78,43,58,81,66,94,80,74,81,129

Foldseek 3Di:
DDDDDDDDLLVAFDFDKDWDFFD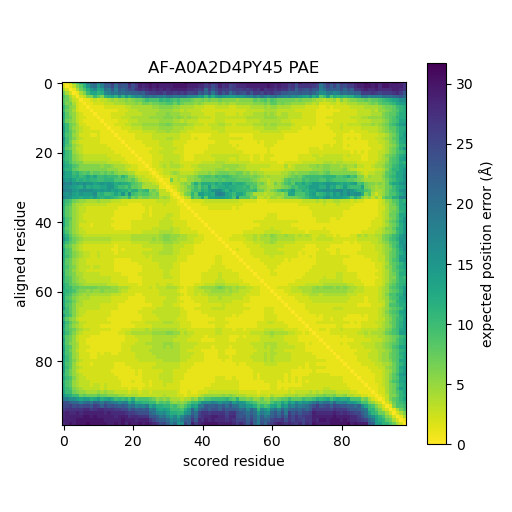PPPDDDLVFFAWKKKWKFKDQVPHTPFDIDIFDTDGPVGGGGRDIDTTPDTSNPDDPRIDMDMDIDTDGDDPPDDD

pLDDT: mean 91.52, std 13.46, range [44.22, 98.88]

Nearest PDB structures (foldseek):
  8ow2-assembly1_A  TM=9.485E-01  e=5.061E-13  Homo sapiens
  8ilr-assembly1_A  TM=9.510E-01  e=3.589E-13  Homo sapiens
  8w9b-assembly1_A  TM=9.274E-01  e=5.360E-13  Homo sapiens
  8tsd-assembly1_A  TM=9.240E-01  e=1.066E-12  Homo sapiens
  5dxh-assembly1_A  TM=9.527E-01  e=3.758E-12  Homo sapiens

Radius of gyration: 17.4 Å; Cα contacts (8 Å, |Δi|>4): 170; chains: 1; bounding box: 29×36×54 Å